Protein AF-A0A183A675-F1 (afdb_monomer_lite)

Organism: NCBI:txid27848

InterPro domains:
  IPR008952 Tetraspanin, EC2 domain superfamily [SSF48652] (13-70)

Secondary structure (DSSP, 8-state):
-HHHHHHHHHHHHHTHHHHHHHHHHHHHHHHHT---TT--SHHHHHHHHHHHHHT--SSSSGGGGGG-TT-----EETTEE---

Structure (mmCIF, N/CA/C/O backbone):
data_AF-A0A183A675-F1
#
_entry.id   AF-A0A183A675-F1
#
loop_
_atom_site.group_PDB
_atom_site.id
_atom_site.type_symbol
_atom_site.label_atom_id
_atom_site.label_alt_id
_atom_site.label_comp_id
_atom_site.label_asym_id
_atom_site.label_entity_id
_atom_site.label_seq_id
_atom_site.pdbx_PDB_ins_code
_atom_site.Cartn_x
_atom_site.Cartn_y
_atom_site.Cartn_z
_atom_site.occupancy
_atom_site.B_iso_or_equiv
_atom_site.auth_seq_id
_atom_site.auth_comp_id
_atom_site.auth_asym_id
_atom_site.auth_atom_id
_atom_site.pdbx_PDB_model_num
ATOM 1 N N . MET A 1 1 ? -17.636 -23.357 14.421 1.00 69.75 1 MET A N 1
ATOM 2 C CA . MET A 1 1 ? -17.656 -22.323 13.359 1.00 69.75 1 MET A CA 1
ATOM 3 C C . MET A 1 1 ? -18.060 -20.947 13.902 1.00 69.75 1 MET A C 1
ATOM 5 O O . MET A 1 1 ? -17.271 -20.026 13.763 1.00 69.75 1 MET A O 1
ATOM 9 N N . LEU A 1 2 ? -19.189 -20.818 14.618 1.00 86.31 2 LEU A N 1
ATOM 10 C CA . LEU A 1 2 ? -19.616 -19.572 15.294 1.00 86.31 2 LEU A CA 1
ATOM 11 C C . LEU A 1 2 ? -18.581 -18.984 16.268 1.00 86.31 2 LEU A C 1
ATOM 13 O O . LEU A 1 2 ? -18.330 -17.786 16.245 1.00 86.31 2 LEU A O 1
ATOM 17 N N . LEU A 1 3 ? -17.933 -19.831 17.076 1.00 87.00 3 LEU A N 1
ATOM 18 C CA . LEU A 1 3 ? -16.907 -19.383 18.027 1.00 87.00 3 LEU A CA 1
ATOM 19 C C . LEU A 1 3 ? -15.739 -18.659 17.340 1.00 87.00 3 LEU A C 1
ATOM 21 O O . LEU A 1 3 ? -15.269 -17.662 17.868 1.00 87.00 3 LEU A O 1
ATOM 25 N N . ILE A 1 4 ? -15.332 -19.113 16.147 1.00 89.44 4 ILE A N 1
ATOM 26 C CA . ILE A 1 4 ? -14.231 -18.509 15.380 1.00 89.44 4 ILE A CA 1
ATOM 27 C C . ILE A 1 4 ? -14.640 -17.132 14.840 1.00 89.44 4 ILE A C 1
ATOM 29 O O . ILE A 1 4 ? -13.868 -16.180 14.905 1.00 89.44 4 ILE A O 1
ATOM 33 N N . GLN A 1 5 ? -15.870 -17.006 14.334 1.00 85.62 5 GLN A N 1
ATOM 34 C CA . GLN A 1 5 ? -16.395 -15.728 13.844 1.00 85.62 5 GLN A CA 1
ATOM 35 C C . GLN A 1 5 ? -16.528 -14.707 14.977 1.00 85.62 5 GLN A C 1
ATOM 37 O O . GLN A 1 5 ? -16.107 -13.564 14.819 1.00 85.62 5 GLN A O 1
ATOM 42 N N . ILE A 1 6 ? -17.051 -15.129 16.132 1.00 89.69 6 ILE A N 1
ATOM 43 C CA . ILE A 1 6 ? -17.184 -14.269 17.313 1.00 89.69 6 ILE A CA 1
ATOM 44 C C . ILE A 1 6 ? -15.803 -13.853 17.823 1.00 89.69 6 ILE A C 1
ATOM 46 O O . ILE A 1 6 ? -15.607 -12.678 18.115 1.00 89.69 6 ILE A O 1
ATOM 50 N N . SER A 1 7 ? -14.827 -14.766 17.874 1.00 86.50 7 SER A N 1
ATOM 51 C CA . SER A 1 7 ? -13.464 -14.421 18.291 1.00 86.50 7 SER A CA 1
ATOM 52 C C . SER A 1 7 ? -12.769 -13.472 17.315 1.00 86.50 7 SER A C 1
ATOM 54 O O . SER A 1 7 ? -12.099 -12.544 17.758 1.00 86.50 7 SER A O 1
ATOM 56 N N . LEU A 1 8 ? -12.953 -13.654 16.002 1.00 86.25 8 LEU A N 1
ATOM 57 C CA . LEU A 1 8 ? -12.400 -12.749 14.988 1.00 86.25 8 LEU A CA 1
ATOM 58 C C . LEU A 1 8 ? -13.022 -11.356 15.083 1.00 86.25 8 LEU A C 1
ATOM 60 O O . LEU A 1 8 ? -12.300 -10.365 15.038 1.00 86.25 8 LEU A O 1
ATOM 64 N N . MET A 1 9 ? -14.342 -11.276 15.263 1.00 86.75 9 MET A N 1
ATOM 65 C CA . MET A 1 9 ? -15.028 -9.998 15.455 1.00 86.75 9 MET A CA 1
ATOM 66 C C . MET A 1 9 ? -14.596 -9.331 16.758 1.00 86.75 9 MET A C 1
ATOM 68 O O . MET A 1 9 ? -14.265 -8.150 16.746 1.00 86.75 9 MET A O 1
ATOM 72 N N . ALA A 1 10 ? -14.519 -10.075 17.862 1.00 86.69 10 ALA A N 1
ATOM 73 C CA . ALA A 1 10 ? -14.021 -9.550 19.129 1.00 86.69 10 ALA A CA 1
ATOM 74 C C . ALA A 1 10 ? -12.600 -8.989 18.975 1.00 86.69 10 ALA A C 1
ATOM 76 O O . ALA A 1 10 ? -12.356 -7.853 19.362 1.00 86.69 10 ALA A O 1
ATOM 77 N N . PHE A 1 11 ? -11.693 -9.723 18.325 1.00 85.12 11 PHE A N 1
ATOM 78 C CA . PHE A 1 11 ? -10.333 -9.252 18.058 1.00 85.12 11 PHE A CA 1
ATOM 79 C C . PHE A 1 11 ? -10.310 -7.985 17.188 1.00 85.12 11 PHE A C 1
ATOM 81 O O . PHE A 1 11 ? -9.648 -7.007 17.540 1.00 85.12 11 PHE A O 1
ATOM 88 N N . TYR A 1 12 ? -11.082 -7.975 16.097 1.00 85.06 12 TYR A N 1
ATOM 89 C CA . TYR A 1 12 ? -11.205 -6.823 15.204 1.00 85.06 12 TYR A CA 1
ATOM 90 C C . TYR A 1 12 ? -11.706 -5.570 15.933 1.00 85.06 12 TYR A C 1
ATOM 92 O O . TYR A 1 12 ? -11.150 -4.488 15.753 1.00 85.06 12 TYR A O 1
ATOM 100 N N . TYR A 1 13 ? -12.733 -5.702 16.776 1.00 87.25 13 TYR A N 1
ATOM 101 C CA . TYR A 1 13 ? -13.298 -4.572 17.516 1.00 87.25 13 TYR A CA 1
ATOM 102 C C . TYR A 1 13 ? -12.435 -4.141 18.705 1.00 87.25 13 TYR A C 1
ATOM 104 O O . TYR A 1 13 ? -12.386 -2.950 19.003 1.00 87.25 13 TYR A O 1
ATOM 112 N N . SER A 1 14 ? -11.734 -5.067 19.365 1.00 86.19 14 SER A N 1
ATOM 113 C CA . SER A 1 14 ? -10.867 -4.744 20.503 1.00 86.19 14 SER A CA 1
ATOM 114 C C . SER A 1 14 ? -9.625 -3.956 20.101 1.00 86.19 14 SER A C 1
ATOM 116 O O . SER A 1 14 ? -9.203 -3.092 20.859 1.00 86.19 14 SER A O 1
ATOM 118 N N . ASN A 1 15 ? -9.040 -4.230 18.930 1.00 86.50 15 ASN A N 1
ATOM 119 C CA . ASN A 1 15 ? -7.820 -3.561 18.471 1.00 86.50 15 ASN A CA 1
ATOM 120 C C . ASN A 1 15 ? -7.865 -3.258 16.975 1.00 86.50 15 ASN A C 1
ATOM 122 O O . ASN A 1 15 ? -6.975 -3.623 16.206 1.00 86.50 15 ASN A O 1
ATOM 126 N N . ARG A 1 16 ? -8.903 -2.524 16.572 1.00 86.62 16 ARG A N 1
ATOM 127 C CA . ARG A 1 16 ? -9.061 -2.048 15.198 1.00 86.62 16 ARG A CA 1
ATOM 128 C C . ARG A 1 16 ? -7.788 -1.382 14.646 1.00 86.62 16 ARG A C 1
ATOM 130 O O . ARG A 1 16 ? -7.399 -1.769 13.549 1.00 86.62 16 ARG A O 1
ATOM 137 N N . PRO A 1 17 ? -7.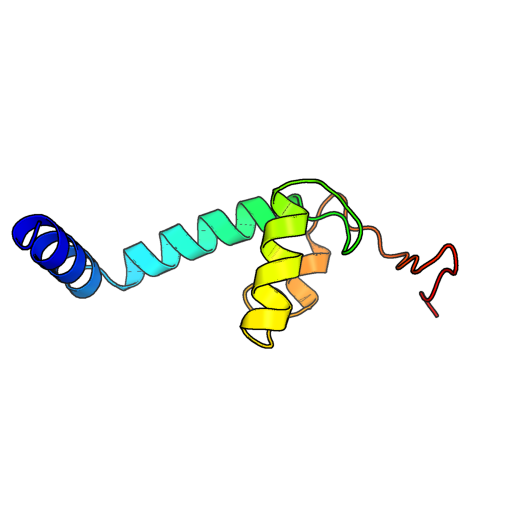095 -0.473 15.366 1.00 89.88 17 PRO A N 1
ATOM 138 C CA . PRO A 1 17 ? -5.884 0.166 14.843 1.00 89.88 17 PRO A CA 1
ATOM 139 C C . PRO A 1 17 ? -4.794 -0.839 14.460 1.00 89.88 17 PRO A C 1
ATOM 141 O O . PRO A 1 17 ? -4.244 -0.747 13.371 1.00 89.88 17 PRO A O 1
ATOM 144 N N . LEU A 1 18 ? -4.562 -1.849 15.303 1.00 87.88 18 LEU A N 1
ATOM 145 C CA . LEU A 1 18 ? -3.548 -2.876 15.065 1.00 87.88 18 LEU A CA 1
ATOM 146 C C . LEU A 1 18 ? -3.881 -3.735 13.839 1.00 87.88 18 LEU A C 1
ATOM 148 O O . LEU A 1 18 ? -2.994 -4.085 13.069 1.00 87.88 18 LEU A O 1
ATOM 152 N N . VAL A 1 19 ? -5.160 -4.059 13.619 1.00 87.25 19 VAL A N 1
ATOM 153 C CA . VAL A 1 19 ? -5.574 -4.805 12.418 1.00 87.25 19 VAL A CA 1
ATOM 154 C C . VAL A 1 19 ? -5.321 -3.993 11.149 1.00 87.25 19 VAL A C 1
ATOM 156 O O . VAL A 1 19 ? -4.824 -4.542 10.167 1.00 87.25 19 VAL A O 1
ATOM 159 N N . PHE A 1 20 ? -5.645 -2.697 11.170 1.00 88.75 20 PHE A N 1
ATOM 160 C CA . PHE A 1 20 ? -5.380 -1.810 10.037 1.00 88.75 20 PHE A CA 1
ATOM 161 C C . PHE A 1 20 ? -3.880 -1.650 9.787 1.00 88.75 20 PHE A C 1
ATOM 163 O O . PHE A 1 20 ? -3.461 -1.787 8.647 1.00 88.75 20 PHE A O 1
ATOM 170 N N . GLU A 1 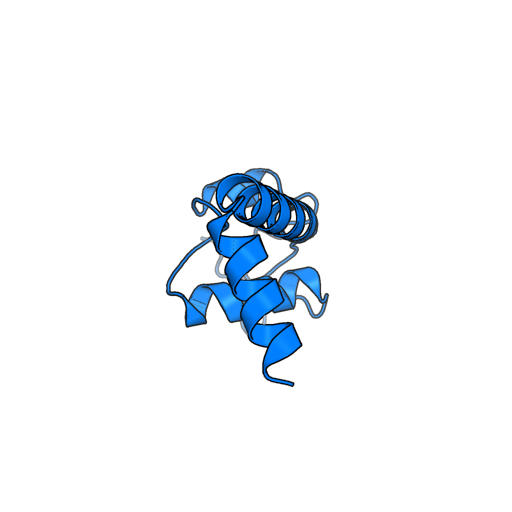21 ? -3.077 -1.465 10.833 1.00 91.94 21 GLU A N 1
ATOM 171 C CA . GLU A 1 21 ? -1.618 -1.355 10.728 1.00 91.94 21 GLU A CA 1
ATOM 172 C C . GLU A 1 21 ? -0.985 -2.617 10.122 1.00 91.94 21 GLU A C 1
ATOM 174 O O . GLU A 1 21 ? -0.138 -2.537 9.234 1.00 91.94 21 GLU A O 1
ATOM 179 N N . VAL A 1 22 ? -1.424 -3.806 10.545 1.00 90.69 22 VAL A N 1
ATOM 180 C CA . VAL A 1 22 ? -0.943 -5.071 9.968 1.00 90.69 22 VAL A CA 1
ATOM 181 C C . VAL A 1 22 ? -1.332 -5.189 8.494 1.00 90.69 22 VAL A C 1
ATOM 183 O O . VAL A 1 22 ? -0.492 -5.551 7.670 1.00 90.69 22 VAL A O 1
ATOM 186 N N . ALA A 1 23 ? -2.584 -4.879 8.149 1.00 89.81 23 ALA A N 1
ATOM 187 C CA . ALA A 1 23 ? -3.044 -4.919 6.763 1.00 89.81 23 ALA A CA 1
ATOM 188 C C . ALA A 1 23 ? -2.273 -3.923 5.884 1.00 89.81 23 ALA A C 1
ATOM 190 O O . ALA A 1 23 ? -1.839 -4.269 4.786 1.00 89.81 23 ALA A O 1
ATOM 191 N N . GLU A 1 24 ? -2.052 -2.713 6.386 1.00 91.69 24 GLU A N 1
ATOM 192 C CA . GLU A 1 24 ? -1.299 -1.673 5.701 1.00 91.69 24 GLU A CA 1
ATOM 193 C C . GLU A 1 24 ? 0.160 -2.082 5.482 1.00 91.69 24 GLU A C 1
ATOM 195 O O . GLU A 1 24 ? 0.673 -1.949 4.374 1.00 91.69 24 GLU A O 1
ATOM 200 N N . ASN A 1 25 ? 0.817 -2.658 6.490 1.00 92.81 25 ASN A N 1
ATOM 201 C CA . ASN A 1 25 ? 2.186 -3.156 6.367 1.00 92.81 25 ASN A CA 1
ATOM 202 C C . ASN A 1 25 ? 2.311 -4.259 5.306 1.00 92.81 25 ASN A C 1
ATOM 204 O O . ASN A 1 25 ? 3.255 -4.243 4.514 1.00 92.81 25 ASN A O 1
ATOM 208 N N . LEU A 1 26 ? 1.351 -5.186 5.247 1.00 90.62 26 LEU A N 1
ATOM 209 C CA . LEU A 1 26 ? 1.322 -6.241 4.228 1.00 90.62 26 LEU A CA 1
ATOM 210 C C . LEU A 1 26 ? 1.132 -5.671 2.818 1.00 90.62 26 LEU A C 1
ATOM 212 O O . LEU A 1 26 ? 1.822 -6.081 1.877 1.00 90.62 26 LEU A O 1
ATOM 216 N N . LEU A 1 27 ? 0.218 -4.710 2.666 1.00 91.75 27 LEU A N 1
ATOM 217 C CA . LEU A 1 27 ? -0.001 -4.035 1.392 1.00 91.75 27 LEU A CA 1
ATOM 218 C C . LEU A 1 27 ? 1.229 -3.222 0.981 1.00 91.75 27 LEU A C 1
ATOM 220 O O . LEU A 1 27 ? 1.634 -3.311 -0.171 1.00 91.75 27 LEU A O 1
ATOM 224 N N . ASN A 1 28 ? 1.869 -2.503 1.905 1.00 92.62 28 ASN A N 1
ATOM 225 C CA . ASN A 1 28 ? 3.091 -1.737 1.644 1.00 92.62 28 ASN A CA 1
ATOM 226 C C . ASN A 1 28 ? 4.228 -2.642 1.155 1.00 92.62 28 ASN A C 1
ATOM 228 O O . ASN A 1 28 ? 4.864 -2.341 0.147 1.00 92.62 28 ASN A O 1
ATOM 232 N N . GLN A 1 29 ? 4.457 -3.779 1.818 1.00 90.75 29 GLN A N 1
ATOM 233 C CA . GLN A 1 29 ? 5.467 -4.756 1.391 1.00 90.75 29 GLN A CA 1
ATOM 234 C C . GLN A 1 29 ? 5.187 -5.298 -0.013 1.00 90.75 29 GLN A C 1
ATOM 236 O O . GLN A 1 29 ? 6.105 -5.430 -0.821 1.00 90.75 29 GLN A O 1
ATOM 241 N N . SER A 1 30 ? 3.916 -5.565 -0.312 1.00 89.31 30 SER A N 1
ATOM 242 C CA . SER A 1 30 ? 3.492 -6.025 -1.635 1.00 89.31 30 SER A CA 1
ATOM 243 C C . SER A 1 30 ? 3.655 -4.922 -2.690 1.00 89.31 30 SER A C 1
ATOM 245 O O . SER A 1 30 ? 4.113 -5.193 -3.796 1.00 89.31 30 SER A O 1
ATOM 247 N N . LEU A 1 31 ? 3.335 -3.667 -2.349 1.00 90.31 31 LEU A N 1
ATOM 248 C CA . LEU A 1 31 ? 3.394 -2.521 -3.260 1.00 90.31 31 LEU A CA 1
ATOM 249 C C . LEU A 1 31 ? 4.833 -2.176 -3.641 1.00 90.31 31 LEU A C 1
ATOM 251 O O . LEU A 1 31 ? 5.100 -1.856 -4.792 1.00 90.31 31 LEU A O 1
ATOM 255 N N . ILE A 1 32 ? 5.781 -2.295 -2.710 1.00 91.31 32 ILE A N 1
ATOM 256 C CA . ILE A 1 32 ? 7.212 -2.085 -2.989 1.00 91.31 32 ILE A CA 1
ATOM 257 C C . ILE A 1 32 ? 7.711 -3.017 -4.106 1.00 91.31 32 ILE A C 1
ATOM 259 O O . ILE A 1 32 ? 8.582 -2.634 -4.889 1.00 91.31 32 ILE A O 1
ATOM 263 N N . GLN A 1 33 ? 7.144 -4.223 -4.185 1.00 89.81 33 GLN A N 1
ATOM 264 C CA . GLN A 1 33 ? 7.458 -5.249 -5.183 1.00 89.81 33 GLN A CA 1
ATOM 265 C C . GLN A 1 33 ? 6.552 -5.184 -6.421 1.00 89.81 33 GLN A C 1
ATOM 267 O O . GLN A 1 33 ? 6.645 -6.041 -7.295 1.00 89.81 33 GLN A O 1
ATOM 272 N N . TYR A 1 34 ? 5.655 -4.202 -6.504 1.00 88.81 34 TYR A N 1
ATOM 273 C CA . TYR A 1 34 ? 4.794 -4.035 -7.664 1.00 88.81 34 TYR A CA 1
ATOM 274 C C . TYR A 1 34 ? 5.629 -3.643 -8.891 1.00 88.81 34 TYR A C 1
ATOM 276 O O . TYR A 1 34 ? 6.427 -2.702 -8.839 1.00 88.81 34 TYR A O 1
ATOM 284 N N . GLN A 1 35 ? 5.412 -4.347 -10.003 1.00 86.56 35 GLN A N 1
ATOM 285 C CA . GLN A 1 35 ?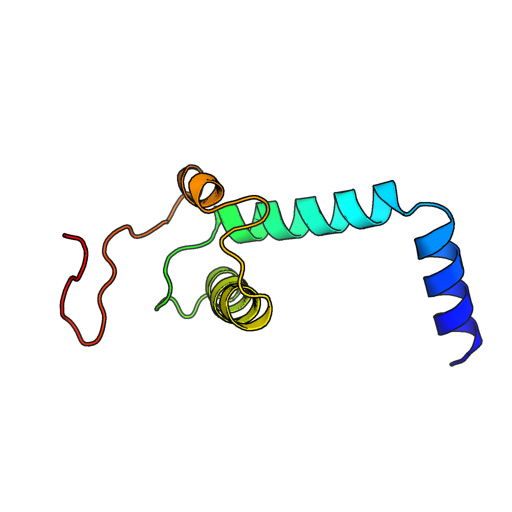 6.119 -4.102 -11.259 1.00 86.56 35 GLN A CA 1
ATOM 286 C C . GLN A 1 35 ? 5.253 -3.335 -12.247 1.00 86.56 35 GLN A C 1
ATOM 288 O O . GLN A 1 35 ? 5.546 -2.192 -12.590 1.00 86.56 35 GLN A O 1
ATOM 293 N N . SER A 1 36 ? 4.171 -3.949 -12.713 1.00 83.50 36 SER A N 1
ATOM 294 C CA . SER A 1 36 ? 3.315 -3.364 -13.737 1.00 83.50 36 SER A CA 1
ATOM 295 C C . SER A 1 36 ? 1.941 -4.027 -13.759 1.00 83.50 36 SER A C 1
ATOM 297 O O . SER A 1 36 ? 1.714 -5.083 -13.165 1.00 83.50 36 SER A O 1
ATOM 299 N N . TYR A 1 37 ? 1.027 -3.424 -14.518 1.00 80.12 37 TYR A N 1
ATOM 300 C CA . TYR A 1 37 ? -0.307 -3.981 -14.719 1.00 80.12 37 TYR A CA 1
ATOM 301 C C . TYR A 1 37 ? -0.294 -5.308 -15.500 1.00 80.12 37 TYR A C 1
ATOM 303 O O . TYR A 1 37 ? -1.216 -6.112 -15.404 1.00 80.12 37 TYR A O 1
ATOM 311 N N . THR A 1 38 ? 0.759 -5.550 -16.277 1.00 80.06 38 THR A N 1
ATOM 312 C CA . THR A 1 38 ? 0.906 -6.739 -17.125 1.00 80.06 38 THR A CA 1
ATOM 313 C C . THR A 1 38 ? 1.776 -7.823 -16.495 1.00 80.06 38 THR A C 1
ATOM 315 O O . THR A 1 38 ? 1.884 -8.909 -17.057 1.00 80.06 38 THR A O 1
ATOM 318 N N . ALA A 1 39 ? 2.394 -7.555 -15.342 1.00 83.31 39 ALA A N 1
ATOM 319 C CA . ALA A 1 39 ? 3.249 -8.515 -14.663 1.00 83.31 39 ALA A CA 1
ATOM 320 C C . ALA A 1 39 ? 2.435 -9.671 -14.056 1.00 83.31 39 ALA A C 1
ATOM 322 O O . ALA A 1 39 ? 1.424 -9.462 -13.384 1.00 83.31 39 ALA A O 1
ATOM 323 N N . GLU A 1 40 ? 2.932 -10.895 -14.246 1.00 84.50 40 GLU A N 1
ATOM 324 C CA . GLU A 1 40 ? 2.325 -12.132 -13.730 1.00 84.50 40 GLU A CA 1
ATOM 325 C C . GLU A 1 40 ? 2.699 -12.422 -12.264 1.00 84.50 40 GLU A C 1
ATOM 327 O O . GLU A 1 40 ? 2.236 -13.395 -11.668 1.00 84.50 40 GLU A O 1
ATOM 332 N N . GLU A 1 41 ? 3.538 -11.580 -11.656 1.00 85.88 41 GLU A N 1
ATOM 333 C CA . GLU A 1 41 ? 3.945 -11.735 -10.262 1.00 85.88 41 GLU A CA 1
ATOM 334 C C . GLU A 1 41 ? 2.774 -11.513 -9.304 1.00 85.88 41 GLU A C 1
ATOM 336 O O . GLU A 1 41 ? 1.995 -10.570 -9.450 1.00 85.88 41 GLU A O 1
ATOM 341 N N . SER A 1 42 ? 2.695 -12.336 -8.255 1.00 86.94 42 SER A N 1
ATOM 342 C CA . SER A 1 42 ? 1.586 -12.326 -7.293 1.00 86.94 42 SER A CA 1
ATOM 343 C C . SER A 1 42 ? 1.324 -10.954 -6.669 1.00 86.94 42 SER A C 1
ATOM 345 O O . SER A 1 42 ? 0.171 -10.592 -6.451 1.00 86.94 42 SER A O 1
ATOM 347 N N . ASN A 1 43 ? 2.381 -10.179 -6.410 1.00 87.50 43 ASN A N 1
ATOM 348 C CA . ASN A 1 43 ? 2.279 -8.835 -5.840 1.00 87.50 43 ASN A CA 1
ATOM 349 C C . ASN A 1 43 ? 1.621 -7.859 -6.823 1.00 87.50 43 ASN A C 1
ATOM 351 O O . ASN A 1 43 ? 0.760 -7.075 -6.433 1.00 87.50 43 ASN A O 1
ATOM 355 N N . SER A 1 44 ? 1.976 -7.949 -8.105 1.00 87.06 44 SER A N 1
ATOM 356 C CA . SER A 1 44 ? 1.383 -7.130 -9.162 1.00 87.06 44 SER A CA 1
ATOM 357 C C . SER A 1 44 ? -0.070 -7.534 -9.412 1.00 87.06 44 SER A C 1
ATOM 359 O O . SER A 1 44 ? -0.957 -6.683 -9.387 1.00 87.06 44 SER A O 1
ATOM 361 N N . VAL A 1 45 ? -0.346 -8.839 -9.517 1.00 90.19 45 VAL A N 1
ATOM 362 C CA . VAL A 1 45 ? -1.705 -9.384 -9.683 1.00 90.19 45 VAL A CA 1
ATOM 363 C C . VAL A 1 45 ? -2.636 -8.951 -8.547 1.00 90.19 45 VAL A C 1
ATOM 365 O O . VAL A 1 45 ? -3.781 -8.579 -8.804 1.00 90.19 45 VAL A O 1
ATOM 368 N N . LEU A 1 46 ? -2.153 -8.944 -7.299 1.00 90.31 46 LEU A N 1
ATOM 369 C CA . LEU A 1 46 ? -2.928 -8.503 -6.138 1.00 90.31 46 LEU A CA 1
ATOM 370 C C . LEU A 1 46 ? -3.478 -7.083 -6.331 1.00 90.31 46 LEU A C 1
ATOM 372 O O . LEU A 1 46 ? -4.680 -6.852 -6.186 1.00 90.31 46 LEU A O 1
ATOM 376 N N . PHE A 1 47 ? -2.609 -6.142 -6.693 1.00 89.62 47 PHE A N 1
ATOM 377 C CA . PHE A 1 47 ? -3.001 -4.755 -6.928 1.00 89.62 47 PHE A CA 1
ATOM 378 C C . PHE A 1 47 ? -3.830 -4.595 -8.205 1.00 89.62 47 PHE A C 1
ATOM 380 O O . PHE A 1 47 ? -4.824 -3.870 -8.184 1.00 89.62 47 PHE A O 1
ATOM 387 N N . ASN A 1 48 ? -3.509 -5.338 -9.267 1.00 89.25 48 ASN A N 1
ATOM 388 C CA . ASN A 1 48 ? -4.253 -5.318 -10.531 1.00 89.25 48 ASN A CA 1
ATOM 389 C C . ASN A 1 48 ? -5.708 -5.772 -10.371 1.00 89.25 48 ASN A C 1
ATOM 391 O O . ASN A 1 48 ? -6.564 -5.343 -11.140 1.00 89.25 48 ASN A O 1
ATOM 395 N N . VAL A 1 49 ? -6.000 -6.607 -9.369 1.00 90.44 49 VAL A N 1
ATOM 396 C CA . VAL A 1 49 ? -7.366 -7.014 -9.012 1.00 90.44 49 VAL A CA 1
ATOM 397 C C . VAL A 1 49 ? -8.004 -6.042 -8.019 1.00 90.44 49 VAL A C 1
ATOM 399 O O . VAL A 1 49 ? -9.148 -5.633 -8.221 1.00 90.44 49 VAL A O 1
ATOM 402 N N . MET A 1 50 ? -7.300 -5.654 -6.949 1.00 90.94 50 MET A N 1
ATOM 403 C CA . MET A 1 50 ? -7.887 -4.815 -5.894 1.00 90.94 50 MET A CA 1
ATOM 404 C C . MET A 1 50 ? -8.226 -3.400 -6.366 1.00 90.94 50 MET A C 1
ATOM 406 O O . MET A 1 50 ? -9.304 -2.902 -6.047 1.00 90.94 50 MET A O 1
ATOM 410 N N . MET A 1 51 ? -7.342 -2.760 -7.131 1.00 91.19 51 MET A N 1
ATOM 411 C CA . MET A 1 51 ? -7.534 -1.387 -7.612 1.00 91.19 51 MET A CA 1
ATOM 412 C C . MET A 1 51 ? -8.834 -1.197 -8.403 1.00 91.19 51 MET A C 1
ATOM 414 O O . MET A 1 51 ? -9.631 -0.343 -8.010 1.00 91.19 51 MET A O 1
ATOM 418 N N . PRO A 1 52 ? -9.119 -1.975 -9.472 1.00 91.62 52 PRO A N 1
ATOM 419 C CA . PRO A 1 52 ? -10.373 -1.824 -10.203 1.00 91.62 52 PRO A CA 1
ATOM 420 C C . PRO A 1 52 ? -11.581 -2.283 -9.381 1.00 91.62 52 PRO A C 1
ATOM 422 O O . PRO A 1 52 ? -12.640 -1.670 -9.483 1.00 91.62 52 PRO A O 1
ATOM 425 N N . ALA A 1 53 ? -11.441 -3.316 -8.540 1.00 93.00 53 ALA A N 1
ATOM 426 C CA . ALA A 1 53 ? -12.542 -3.805 -7.708 1.00 93.00 53 ALA A CA 1
ATOM 427 C C . ALA A 1 53 ? -12.999 -2.775 -6.661 1.00 93.00 53 ALA A C 1
ATOM 429 O O . ALA A 1 53 ? -14.187 -2.696 -6.349 1.00 93.00 53 ALA A O 1
ATOM 430 N N . LEU A 1 54 ? -12.065 -1.986 -6.127 1.00 91.69 54 LEU A N 1
ATOM 431 C CA . LEU A 1 54 ? -12.315 -0.975 -5.097 1.00 91.69 54 LEU A CA 1
ATOM 432 C C . LEU A 1 54 ? -12.342 0.456 -5.649 1.00 91.69 54 LEU A C 1
ATOM 434 O O . LEU A 1 54 ? -12.539 1.397 -4.882 1.00 91.69 54 LEU A O 1
ATOM 438 N N . ASN A 1 55 ? -12.155 0.625 -6.962 1.00 92.44 55 ASN A N 1
ATOM 439 C CA . ASN A 1 55 ? -12.005 1.919 -7.629 1.00 92.44 55 ASN A CA 1
ATOM 440 C C . ASN A 1 55 ? -10.975 2.829 -6.925 1.00 92.44 55 ASN A C 1
ATOM 442 O O . ASN A 1 55 ? -11.232 4.005 -6.656 1.00 92.44 55 ASN A O 1
ATOM 446 N N . CYS A 1 56 ? -9.816 2.261 -6.582 1.00 90.31 56 CYS A N 1
ATOM 447 C CA . CYS A 1 56 ? -8.717 2.949 -5.908 1.00 90.31 56 CYS A CA 1
ATOM 448 C C . CYS A 1 56 ? -7.402 2.816 -6.689 1.00 90.31 56 CYS A C 1
ATOM 450 O O . CYS A 1 56 ? -7.283 2.022 -7.620 1.00 90.31 56 CYS A O 1
ATOM 452 N N . CYS A 1 57 ? -6.399 3.610 -6.314 1.00 88.69 57 CYS A N 1
ATOM 453 C CA . CYS A 1 57 ? -5.061 3.555 -6.895 1.00 88.69 57 CYS A CA 1
ATOM 454 C C . CYS A 1 57 ? -4.033 3.690 -5.772 1.00 88.69 57 CYS A C 1
ATOM 456 O O . CYS A 1 57 ? -3.935 4.755 -5.167 1.00 88.69 57 CYS A O 1
ATOM 458 N N . GLY A 1 58 ? -3.298 2.613 -5.491 1.00 89.06 58 GLY A N 1
ATOM 459 C CA . GLY A 1 58 ? -2.375 2.545 -4.356 1.00 89.06 58 GLY A CA 1
ATOM 460 C C . GLY A 1 58 ? -3.073 2.193 -3.045 1.00 89.06 58 GLY A C 1
ATOM 461 O O . GLY A 1 58 ? -4.214 1.731 -3.039 1.00 89.06 58 GLY A O 1
ATOM 462 N N . ILE A 1 59 ? -2.362 2.388 -1.940 1.00 90.94 59 ILE A N 1
ATOM 463 C CA . ILE A 1 59 ? -2.869 2.167 -0.578 1.00 90.94 59 ILE A CA 1
ATOM 464 C C . ILE A 1 59 ? -3.554 3.442 -0.095 1.00 90.94 59 ILE A C 1
ATOM 466 O O . ILE A 1 59 ? -4.680 3.409 0.397 1.00 90.94 59 ILE A O 1
ATOM 470 N N . TYR A 1 60 ? -2.886 4.571 -0.309 1.00 90.25 60 TYR A N 1
ATOM 471 C CA . TYR A 1 60 ? -3.376 5.909 -0.032 1.00 90.25 60 TYR A CA 1
ATOM 472 C C . TYR A 1 60 ? -3.698 6.661 -1.316 1.00 90.25 60 TYR A C 1
ATOM 474 O O . TYR A 1 60 ? -4.733 7.324 -1.392 1.00 90.25 60 TYR A O 1
ATOM 482 N N . ASN A 1 61 ? -2.801 6.611 -2.307 1.00 88.69 61 ASN A N 1
ATOM 483 C CA . ASN A 1 61 ? -2.985 7.237 -3.617 1.00 88.69 61 ASN A CA 1
ATOM 484 C C . ASN A 1 61 ? -1.904 6.780 -4.622 1.00 88.69 61 ASN A C 1
ATOM 486 O O . ASN A 1 61 ? -0.936 6.105 -4.284 1.00 88.69 61 ASN A O 1
ATOM 490 N N . GLY A 1 62 ? -2.012 7.229 -5.876 1.00 84.88 62 GLY A N 1
ATOM 491 C CA . GLY A 1 62 ? -1.067 6.861 -6.936 1.00 84.88 62 GLY A CA 1
ATOM 492 C C . GLY A 1 62 ? 0.393 7.286 -6.710 1.00 84.88 62 GLY A C 1
ATOM 493 O O . GLY A 1 62 ? 1.276 6.824 -7.428 1.00 84.88 62 GLY A O 1
ATOM 494 N N . SER A 1 63 ? 0.692 8.146 -5.728 1.00 87.75 63 SER A N 1
ATOM 495 C CA . SER A 1 63 ? 2.080 8.476 -5.379 1.00 87.75 63 SER A CA 1
ATOM 496 C C . SER A 1 63 ? 2.810 7.345 -4.656 1.00 87.75 63 SER A C 1
ATOM 498 O O . SER A 1 63 ? 4.041 7.347 -4.673 1.00 87.75 63 SER A O 1
ATOM 500 N N . ASP A 1 64 ? 2.090 6.351 -4.129 1.00 87.69 64 ASP A N 1
ATOM 501 C CA . ASP A 1 64 ? 2.677 5.189 -3.452 1.00 87.69 64 ASP A CA 1
ATOM 502 C C . ASP A 1 64 ? 3.615 4.405 -4.393 1.00 87.69 64 ASP A C 1
ATOM 504 O O . ASP A 1 64 ? 4.683 3.949 -3.984 1.00 87.69 64 ASP A O 1
ATOM 508 N N . PHE A 1 65 ? 3.298 4.356 -5.694 1.00 87.31 65 PHE A N 1
ATOM 509 C CA . PHE A 1 65 ? 4.114 3.693 -6.725 1.00 87.31 65 PHE A CA 1
ATOM 510 C C . PHE A 1 65 ? 5.454 4.372 -7.003 1.00 87.31 65 PHE A C 1
ATOM 512 O O . PHE A 1 65 ? 6.316 3.780 -7.646 1.00 87.31 65 PHE A O 1
ATOM 519 N N . LYS A 1 66 ? 5.688 5.596 -6.508 1.00 84.25 66 LYS A N 1
ATOM 520 C CA . LYS A 1 66 ? 7.008 6.239 -6.632 1.00 84.25 6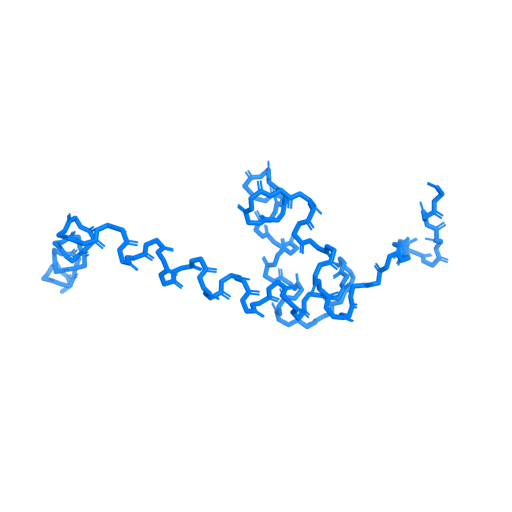6 LYS A CA 1
ATOM 521 C C . LYS A 1 66 ? 8.093 5.478 -5.873 1.00 84.25 66 LYS A C 1
ATOM 523 O O . LYS A 1 66 ? 9.258 5.581 -6.245 1.00 84.25 66 LYS A O 1
ATOM 528 N N . ASN A 1 67 ? 7.703 4.746 -4.830 1.00 81.81 67 ASN A N 1
ATOM 529 C CA . ASN A 1 67 ? 8.605 3.981 -3.975 1.00 81.81 67 ASN A CA 1
ATOM 530 C C . ASN A 1 67 ? 8.724 2.509 -4.398 1.00 81.81 67 ASN A C 1
ATOM 532 O O . ASN A 1 67 ? 9.489 1.763 -3.789 1.00 81.81 67 ASN A O 1
ATOM 536 N N . ALA A 1 68 ? 7.970 2.076 -5.413 1.00 83.81 68 ALA A N 1
ATOM 537 C CA . ALA A 1 68 ? 8.049 0.716 -5.922 1.00 83.81 68 ALA A CA 1
ATOM 538 C C . ALA A 1 68 ? 9.377 0.513 -6.670 1.00 83.81 68 ALA A C 1
ATOM 540 O O . ALA A 1 68 ? 9.735 1.280 -7.567 1.00 83.81 68 ALA A O 1
ATOM 541 N N . LEU A 1 69 ? 10.123 -0.520 -6.274 1.00 81.31 69 LEU A N 1
ATOM 542 C CA . LEU A 1 69 ? 11.507 -0.745 -6.713 1.00 81.31 69 LEU A CA 1
ATOM 543 C C . LEU A 1 69 ? 11.600 -1.123 -8.190 1.00 81.31 69 LEU A C 1
ATOM 545 O O . LEU A 1 69 ? 12.570 -0.787 -8.866 1.00 81.31 69 LEU A O 1
ATOM 549 N N . HIS A 1 70 ? 10.583 -1.827 -8.674 1.00 81.12 70 HIS A N 1
ATOM 550 C CA . HIS A 1 70 ? 10.549 -2.427 -10.001 1.00 81.12 70 HIS A CA 1
ATOM 551 C C . HIS A 1 70 ? 9.430 -1.849 -10.865 1.00 81.12 70 HIS A C 1
ATOM 553 O O . HIS A 1 70 ? 9.063 -2.457 -11.867 1.00 81.12 70 HIS A O 1
ATOM 559 N N . PHE A 1 71 ? 8.887 -0.689 -10.482 1.00 79.31 71 PHE A N 1
ATOM 560 C CA . PHE A 1 71 ? 7.768 -0.087 -11.189 1.00 79.31 71 PHE A CA 1
ATOM 561 C C . PHE A 1 71 ? 8.157 0.263 -12.622 1.00 79.31 71 PHE A C 1
ATOM 563 O O . PHE A 1 71 ? 8.910 1.215 -12.869 1.00 79.31 71 PHE A O 1
ATOM 570 N N . ASP A 1 72 ? 7.621 -0.502 -13.568 1.00 74.88 72 ASP A N 1
ATOM 571 C CA . ASP A 1 72 ? 7.757 -0.190 -14.974 1.00 74.88 72 ASP A CA 1
ATOM 572 C C . ASP A 1 72 ? 6.779 0.926 -15.319 1.00 74.88 72 ASP A C 1
ATOM 574 O O . ASP A 1 72 ? 5.560 0.755 -15.380 1.00 74.88 72 ASP A O 1
ATOM 578 N N . LYS A 1 73 ? 7.347 2.110 -15.538 1.00 67.62 73 LYS A N 1
ATOM 579 C CA . LYS A 1 73 ? 6.599 3.288 -15.971 1.00 67.62 73 LYS A CA 1
ATOM 580 C C . LYS A 1 73 ? 6.134 3.173 -17.414 1.00 67.62 73 LYS A C 1
ATOM 582 O O . LYS A 1 73 ? 5.406 4.058 -17.843 1.00 67.62 73 LYS A O 1
ATOM 587 N N . ARG A 1 74 ? 6.585 2.174 -18.177 1.00 63.75 74 ARG A N 1
ATOM 588 C CA . ARG A 1 7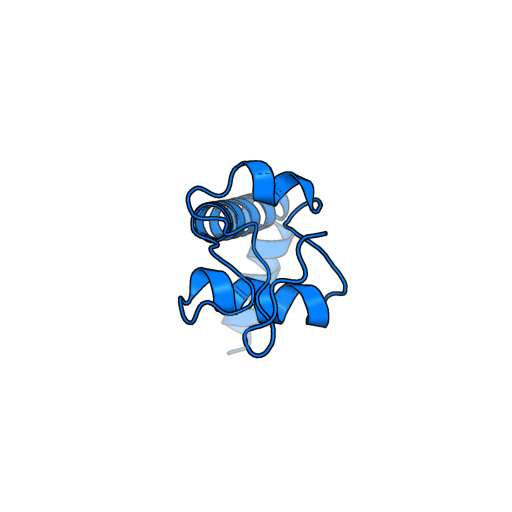4 ? 6.155 1.932 -19.555 1.00 63.75 74 ARG A CA 1
ATOM 589 C C . ARG A 1 74 ? 4.959 1.002 -19.536 1.00 63.75 74 ARG A C 1
ATOM 591 O O . ARG A 1 74 ? 5.084 -0.208 -19.363 1.00 63.75 74 ARG A O 1
ATOM 598 N N . MET A 1 75 ? 3.774 1.582 -19.687 1.00 58.62 75 MET A N 1
ATOM 599 C CA . MET A 1 75 ? 2.565 0.786 -19.809 1.00 58.62 75 MET A CA 1
ATOM 600 C C . MET A 1 75 ? 2.477 0.292 -21.249 1.00 58.62 75 MET A C 1
ATOM 602 O O . MET A 1 75 ? 2.087 1.041 -22.138 1.00 58.62 75 MET A O 1
ATOM 606 N N . GLN A 1 76 ? 2.866 -0.961 -21.482 1.00 58.66 76 GLN A N 1
ATOM 607 C CA . GLN A 1 76 ? 2.676 -1.609 -22.776 1.00 58.66 76 GLN A CA 1
ATOM 608 C C . GLN A 1 76 ? 1.353 -2.373 -22.779 1.00 58.66 76 GLN A C 1
ATOM 610 O O . GLN A 1 76 ? 1.211 -3.370 -22.072 1.00 58.66 76 GLN A O 1
ATOM 615 N N . ILE A 1 77 ? 0.384 -1.929 -23.580 1.00 58.59 77 ILE A N 1
ATOM 616 C CA . ILE A 1 77 ? -0.837 -2.699 -23.859 1.00 58.59 77 ILE A CA 1
ATOM 617 C C . ILE A 1 77 ? -0.739 -3.167 -25.308 1.00 58.59 77 ILE A C 1
ATOM 619 O O . ILE A 1 77 ? -0.552 -2.359 -26.209 1.00 58.59 77 ILE A O 1
ATOM 623 N N . ASN A 1 78 ? -0.825 -4.480 -25.543 1.00 58.16 78 ASN A N 1
ATOM 624 C CA . ASN A 1 78 ? -0.711 -5.085 -26.880 1.00 58.16 78 ASN A CA 1
ATOM 625 C C . ASN A 1 78 ? 0.570 -4.705 -27.659 1.00 58.16 78 ASN A C 1
ATOM 627 O O . ASN A 1 78 ? 0.562 -4.672 -28.886 1.00 58.16 78 ASN A O 1
ATOM 631 N N . GLY A 1 79 ? 1.676 -4.439 -26.955 1.00 63.31 79 GLY A N 1
ATOM 632 C CA . GLY A 1 79 ? 2.954 -4.053 -27.566 1.00 63.31 79 GLY A CA 1
ATOM 633 C C . GLY A 1 79 ? 3.065 -2.574 -27.954 1.00 63.31 79 GLY A C 1
ATOM 634 O O . GLY A 1 79 ? 4.088 -2.177 -28.506 1.00 63.31 79 GLY A O 1
ATOM 635 N N . GLU A 1 80 ? 2.057 -1.752 -27.651 1.00 59.12 80 GLU A N 1
ATOM 636 C CA . GLU A 1 80 ? 2.130 -0.297 -27.786 1.00 59.12 80 GLU A CA 1
ATOM 637 C C . GLU A 1 80 ? 2.447 0.338 -26.430 1.00 59.12 80 GLU A C 1
ATOM 639 O O . GLU A 1 80 ? 1.734 0.119 -25.448 1.00 59.12 80 GLU A O 1
ATOM 644 N N . ASP A 1 81 ? 3.534 1.115 -26.377 1.00 61.22 81 ASP A N 1
ATOM 645 C CA . ASP A 1 81 ? 3.897 1.925 -25.212 1.00 61.22 81 ASP A CA 1
ATOM 646 C C . ASP A 1 81 ? 2.981 3.154 -25.157 1.00 61.22 81 ASP A C 1
ATOM 648 O O . ASP A 1 81 ? 3.029 4.024 -26.030 1.00 61.22 81 ASP A O 1
ATOM 652 N N . ILE A 1 82 ? 2.117 3.205 -24.146 1.00 62.09 82 ILE A N 1
ATOM 653 C CA . ILE A 1 82 ? 1.148 4.290 -23.953 1.00 62.09 82 ILE A CA 1
ATOM 654 C C . ILE A 1 82 ? 1.664 5.342 -22.966 1.00 62.09 82 ILE A C 1
ATOM 656 O O . ILE A 1 82 ? 0.923 6.253 -22.590 1.00 62.09 82 ILE A O 1
ATOM 660 N N . SER A 1 83 ? 2.925 5.250 -22.536 1.00 58.50 83 SER A N 1
ATOM 661 C CA . SER A 1 83 ? 3.539 6.268 -21.685 1.00 58.50 83 SER A CA 1
ATOM 662 C C . SER A 1 83 ? 3.887 7.506 -22.502 1.00 58.50 83 SER A C 1
ATOM 664 O O . SER A 1 83 ? 5.024 7.695 -22.934 1.00 58.50 83 SER A O 1
ATOM 666 N N . LYS A 1 84 ? 2.880 8.351 -22.723 1.00 41.69 84 LYS A N 1
ATOM 667 C CA . LYS A 1 84 ? 3.028 9.696 -23.278 1.00 41.69 84 LYS A C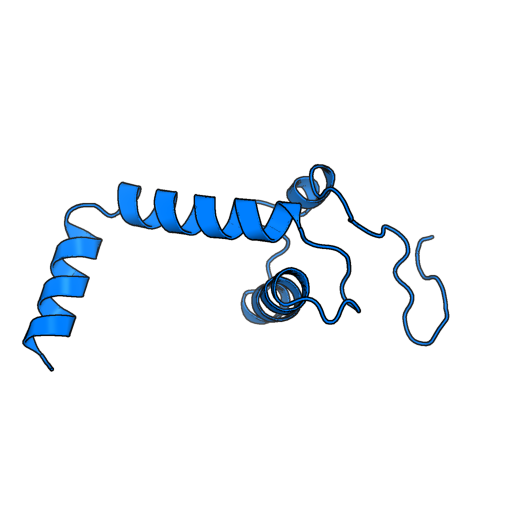A 1
ATOM 668 C C . LYS A 1 84 ? 2.847 10.760 -22.205 1.00 41.69 84 LYS A C 1
ATOM 670 O O . LYS A 1 84 ? 1.876 10.650 -21.425 1.00 41.69 84 LYS A O 1
#

Foldseek 3Di:
DVVVVVVVVCVCVVCVVVVVVVVVVVLLVLLLQAAALPDPDPSVVVCVVCCVVVVADGPDHVCSNVNRPRHDCQDADPNDGPND

Radius of gyration: 16.55 Å; chains: 1; bounding box: 31×32×48 Å

Sequence (84 aa):
MLLIQISLMAFYYSNRPLVFEVAENLLNQSLIQYQSYTAEESNSVLFNVMMPALNCCGIYNGSDFKNALHFDKRMQINGEDISK

pLDDT: mean 83.41, std 10.81, range [41.69, 93.0]